Protein AF-A0A2S4UMV4-F1 (afdb_monomer_lite)

Secondary structure (DSSP, 8-state):
---------HHHHHHHHHHTTSHHHHHHHHHHHHHHHHTT--TTSHHHHHHHHHHHHHHHHHHHHSS--S-HHHHHHSS-GGG----S--HHHHHHHHHHEEE--SEEEE-SSPPPHHHHHHHHHHTEEEEPPTT-SS-SEEEEEEE--S-SS--GGGEEEEEE----------

Organism: NCBI:txid27350

Radius of gyration: 16.99 Å; chains: 1; bounding box: 39×43×41 Å

pLDDT: mean 75.99, std 14.75, range [34.31, 94.62]

Sequence (174 aa):
MVMSNYPSQFTLAAAAVNYLQDENKWIQCINALITIVLHGLDAAGGAGELASRIILLLCQIRRRRSIDWTSGSFALTGKKEDDLQLGSISTENRDDLLKNGMIFWNHFSLIKYSPKPKELLQFMYRGMAAQCHANQPGIDQIFTIYLKRDSDCLDAKNVSFCGIQVKNRNRDTN

Structure (mmCIF, N/CA/C/O backbone):
data_AF-A0A2S4UMV4-F1
#
_entry.id   AF-A0A2S4UMV4-F1
#
loop_
_atom_site.group_PDB
_atom_site.id
_atom_site.type_symbol
_atom_site.label_atom_id
_atom_site.label_alt_id
_atom_site.label_comp_id
_atom_site.label_asym_id
_atom_site.label_entity_id
_atom_site.label_seq_id
_atom_site.pdbx_PDB_ins_code
_atom_site.Cartn_x
_atom_site.Cartn_y
_atom_site.Cartn_z
_atom_site.occupancy
_atom_site.B_iso_or_equiv
_atom_site.auth_seq_id
_atom_site.auth_comp_id
_atom_site.auth_asym_id
_atom_site.auth_atom_id
_atom_site.pdbx_PDB_model_num
ATOM 1 N N . MET A 1 1 ? 7.386 1.144 -23.070 1.00 39.31 1 MET A N 1
ATOM 2 C CA . MET A 1 1 ? 6.421 1.311 -21.960 1.00 39.31 1 MET A CA 1
ATOM 3 C C . MET A 1 1 ? 6.176 -0.049 -21.325 1.00 39.31 1 MET A C 1
ATOM 5 O O . MET A 1 1 ? 5.609 -0.913 -21.982 1.00 39.31 1 MET A O 1
ATOM 9 N N . VAL A 1 2 ? 6.642 -0.266 -20.093 1.00 39.03 2 VAL A N 1
ATOM 10 C CA . VAL A 1 2 ? 6.396 -1.514 -19.353 1.00 39.03 2 VAL A CA 1
ATOM 11 C C . VAL A 1 2 ? 5.073 -1.368 -18.601 1.00 39.03 2 VAL A C 1
ATOM 13 O O . VAL A 1 2 ? 4.994 -0.682 -17.588 1.00 39.03 2 VAL A O 1
ATOM 16 N N . MET A 1 3 ? 4.014 -1.982 -19.126 1.00 40.41 3 MET A N 1
ATOM 17 C CA . MET A 1 3 ? 2.707 -2.045 -18.468 1.00 40.41 3 MET A CA 1
ATOM 18 C C . MET A 1 3 ? 2.673 -3.282 -17.567 1.00 40.41 3 MET A C 1
ATOM 20 O O . MET A 1 3 ? 2.630 -4.405 -18.061 1.00 40.41 3 MET A O 1
ATOM 24 N N . SER A 1 4 ? 2.683 -3.090 -16.249 1.00 49.12 4 SER A N 1
ATOM 25 C CA . SER A 1 4 ? 2.411 -4.169 -15.290 1.00 49.12 4 SER A CA 1
ATOM 26 C C . SER A 1 4 ? 0.966 -4.038 -14.825 1.00 49.12 4 SER A C 1
ATOM 28 O O . SER A 1 4 ? 0.685 -3.389 -13.817 1.00 49.12 4 SER A O 1
ATOM 30 N N . ASN A 1 5 ? 0.053 -4.588 -15.629 1.00 52.31 5 ASN A N 1
ATOM 31 C CA . ASN A 1 5 ? -1.347 -4.756 -15.257 1.00 52.31 5 ASN A CA 1
ATOM 32 C C . ASN A 1 5 ? -1.492 -6.138 -14.629 1.00 52.31 5 ASN A C 1
ATOM 34 O O . ASN A 1 5 ? -1.366 -7.154 -15.310 1.00 52.31 5 ASN A O 1
ATOM 38 N N . TYR A 1 6 ? -1.735 -6.165 -13.324 1.00 52.91 6 TYR A N 1
ATOM 39 C CA . TYR A 1 6 ? -2.009 -7.399 -12.610 1.00 52.91 6 TYR A CA 1
ATOM 40 C C . TYR A 1 6 ? -3.472 -7.797 -12.837 1.00 52.91 6 TYR A C 1
ATOM 42 O O . TYR A 1 6 ? -4.358 -7.010 -12.496 1.00 52.91 6 TYR A O 1
ATOM 50 N N . PRO A 1 7 ? -3.786 -8.992 -13.369 1.00 51.34 7 PRO A N 1
ATOM 51 C CA . PRO A 1 7 ? -5.118 -9.541 -13.184 1.00 51.34 7 PRO A CA 1
ATOM 52 C C . PRO A 1 7 ? -5.280 -9.739 -11.680 1.00 51.34 7 PRO A C 1
ATOM 54 O O . PRO A 1 7 ? -4.481 -10.454 -11.080 1.00 51.34 7 PRO A O 1
ATOM 57 N N . SER A 1 8 ? -6.290 -9.134 -11.057 1.00 53.91 8 SER A N 1
ATOM 58 C CA . SER A 1 8 ? -6.606 -9.271 -9.624 1.00 53.91 8 SER A CA 1
ATOM 59 C C . SER A 1 8 ? -7.082 -10.687 -9.240 1.00 53.91 8 SER A C 1
ATOM 61 O O . SER A 1 8 ? -7.926 -10.883 -8.369 1.00 53.91 8 SER A O 1
ATOM 63 N N . GLN A 1 9 ? -6.548 -11.711 -9.906 1.00 64.94 9 GLN A N 1
ATOM 64 C CA . GLN A 1 9 ? -6.732 -13.111 -9.592 1.00 64.94 9 GLN A CA 1
ATOM 65 C C . GLN A 1 9 ? -5.850 -13.455 -8.396 1.00 64.94 9 GLN A C 1
ATOM 67 O O . GLN A 1 9 ? -4.618 -13.476 -8.475 1.00 64.94 9 GLN A O 1
ATOM 72 N N . PHE A 1 10 ? -6.511 -13.753 -7.282 1.00 64.00 10 PHE A N 1
ATOM 73 C CA . PHE A 1 10 ? -5.889 -14.102 -6.008 1.00 64.00 10 PHE A CA 1
ATOM 74 C C . PHE A 1 10 ? -4.788 -15.169 -6.143 1.00 64.00 10 PHE A C 1
ATOM 76 O O . PHE A 1 10 ? -3.724 -15.037 -5.543 1.00 64.00 10 PHE A O 1
ATOM 83 N N . THR A 1 11 ? -5.001 -16.187 -6.982 1.00 67.31 11 THR A N 1
ATOM 84 C CA . THR A 1 11 ? -4.043 -17.280 -7.210 1.00 67.31 11 THR A CA 1
ATOM 85 C C . THR A 1 11 ? -2.731 -16.790 -7.811 1.00 67.31 11 THR A C 1
ATOM 87 O O . THR A 1 11 ? -1.659 -17.183 -7.354 1.00 67.31 11 THR A O 1
ATOM 90 N N . LEU A 1 12 ? -2.801 -15.894 -8.799 1.00 68.56 12 LEU A N 1
ATOM 91 C CA . LEU A 1 12 ? -1.603 -15.303 -9.379 1.00 68.56 12 LEU A CA 1
ATOM 92 C C . LEU A 1 12 ? -0.899 -14.463 -8.316 1.00 68.56 12 LEU A C 1
ATOM 94 O O . LEU A 1 12 ? 0.308 -14.597 -8.150 1.00 68.56 12 LEU A O 1
ATOM 98 N N . ALA A 1 13 ? -1.628 -13.603 -7.584 1.00 67.56 13 ALA A N 1
ATOM 99 C CA . ALA A 1 13 ? -1.071 -12.756 -6.511 1.00 67.56 13 ALA A CA 1
ATOM 100 C C . ALA A 1 13 ? -0.296 -13.584 -5.482 1.00 67.56 13 ALA A C 1
ATOM 102 O O . ALA A 1 13 ? 0.840 -13.257 -5.143 1.00 67.56 13 ALA A O 1
ATOM 103 N N . ALA A 1 14 ? -0.881 -14.700 -5.048 1.00 72.81 14 ALA A N 1
ATOM 104 C CA . ALA A 1 14 ? -0.237 -15.639 -4.142 1.00 72.81 14 ALA A CA 1
ATOM 105 C C . ALA A 1 14 ? 1.024 -16.273 -4.756 1.00 72.81 14 ALA A C 1
ATOM 107 O O . ALA A 1 14 ? 2.057 -16.334 -4.091 1.00 72.81 14 ALA A O 1
ATOM 108 N N . ALA A 1 15 ? 0.977 -16.696 -6.023 1.00 78.06 15 ALA A N 1
ATOM 109 C CA . ALA A 1 15 ? 2.128 -17.279 -6.710 1.00 78.06 15 ALA A CA 1
ATOM 110 C C . ALA A 1 15 ? 3.284 -16.278 -6.879 1.00 78.06 15 ALA A C 1
ATOM 112 O O . ALA A 1 15 ? 4.430 -16.620 -6.594 1.00 78.06 15 ALA A O 1
ATOM 113 N N . ALA A 1 16 ? 2.997 -15.034 -7.275 1.00 75.44 16 ALA A N 1
ATOM 114 C CA . ALA A 1 16 ? 3.999 -13.975 -7.399 1.00 75.44 16 ALA A CA 1
ATOM 115 C C . ALA A 1 16 ? 4.631 -13.633 -6.043 1.00 75.44 16 ALA A C 1
ATOM 117 O O . ALA A 1 16 ? 5.849 -13.507 -5.935 1.00 75.44 16 ALA A O 1
ATOM 118 N N . VAL A 1 17 ? 3.811 -13.555 -4.990 1.00 75.69 17 VAL A N 1
ATOM 119 C CA . VAL A 1 17 ? 4.287 -13.384 -3.614 1.00 75.69 17 VAL A CA 1
ATOM 120 C C . VAL A 1 17 ? 5.204 -14.535 -3.198 1.00 75.69 17 VAL A C 1
ATOM 122 O O . VAL A 1 17 ? 6.269 -14.278 -2.646 1.00 75.69 17 VAL A O 1
ATOM 125 N N . ASN A 1 18 ? 4.835 -15.785 -3.487 1.00 80.25 18 ASN A N 1
ATOM 126 C CA . ASN A 1 18 ? 5.668 -16.951 -3.189 1.00 80.25 18 ASN A CA 1
ATOM 127 C C . ASN A 1 18 ? 6.983 -16.938 -3.978 1.00 80.25 18 ASN A C 1
ATOM 129 O O . ASN A 1 18 ? 8.030 -17.235 -3.414 1.00 80.25 18 ASN A O 1
ATOM 133 N N . TYR A 1 19 ? 6.953 -16.539 -5.251 1.00 80.31 19 TYR A N 1
ATOM 134 C CA . TYR A 1 19 ? 8.150 -16.411 -6.083 1.00 80.31 19 TYR A CA 1
ATOM 135 C C . TYR A 1 19 ? 9.133 -15.367 -5.532 1.00 80.31 19 TYR A C 1
ATOM 137 O O . TYR A 1 19 ? 10.339 -15.599 -5.507 1.00 80.31 19 TYR A O 1
ATOM 145 N N . LEU A 1 20 ? 8.620 -14.236 -5.036 1.00 75.88 20 LEU A N 1
ATOM 146 C CA . LEU A 1 20 ? 9.422 -13.161 -4.440 1.00 75.88 20 LEU A CA 1
ATOM 147 C C . LEU A 1 20 ? 9.947 -13.481 -3.028 1.00 75.88 20 LEU A C 1
ATOM 149 O O . LEU A 1 20 ? 10.682 -12.671 -2.464 1.00 75.88 20 LEU A O 1
ATOM 153 N N . GLN A 1 21 ? 9.600 -14.633 -2.440 1.00 78.50 21 GLN A N 1
ATOM 154 C CA . GLN A 1 21 ? 10.158 -15.050 -1.148 1.00 78.50 21 GLN A CA 1
ATOM 155 C C . GLN A 1 21 ? 11.632 -15.467 -1.222 1.00 78.50 21 GLN A C 1
ATOM 157 O O . GLN A 1 21 ? 12.293 -15.471 -0.180 1.00 78.50 21 GLN A O 1
ATOM 162 N N . ASP A 1 22 ? 12.116 -15.847 -2.408 1.00 83.69 22 ASP A N 1
ATOM 163 C CA . ASP A 1 22 ? 13.520 -16.174 -2.661 1.00 83.69 22 ASP A CA 1
ATOM 164 C C . ASP A 1 22 ? 14.320 -14.882 -2.867 1.00 83.69 22 ASP A C 1
ATOM 166 O O . ASP A 1 22 ? 14.033 -14.081 -3.767 1.00 83.69 22 ASP A O 1
ATOM 170 N N . GLU A 1 23 ? 15.341 -14.683 -2.029 1.00 81.19 23 GLU A N 1
ATOM 171 C CA . GLU A 1 23 ? 16.147 -13.470 -2.068 1.00 81.19 23 GLU A CA 1
ATOM 172 C C . GLU A 1 23 ? 16.865 -13.266 -3.407 1.00 81.19 23 GLU A C 1
ATOM 174 O O . GLU A 1 23 ? 16.961 -12.145 -3.909 1.00 81.19 23 GLU A O 1
ATOM 179 N N . ASN A 1 24 ? 17.275 -14.351 -4.058 1.00 86.31 24 ASN A N 1
ATOM 180 C CA . ASN A 1 24 ? 17.946 -14.271 -5.348 1.00 86.31 24 ASN A CA 1
ATOM 181 C C . ASN A 1 24 ? 17.003 -13.774 -6.447 1.00 86.31 24 ASN A C 1
ATOM 183 O O . ASN A 1 24 ? 17.430 -13.067 -7.362 1.00 86.31 24 ASN A O 1
ATOM 187 N N . LYS A 1 25 ? 15.712 -14.118 -6.365 1.00 84.31 25 LYS A N 1
ATOM 188 C CA . LYS A 1 25 ? 14.722 -13.749 -7.384 1.00 84.31 25 LYS A CA 1
ATOM 189 C C . LYS A 1 25 ? 14.410 -12.264 -7.370 1.00 84.31 25 LYS A C 1
ATOM 191 O O . LYS A 1 25 ? 14.357 -11.661 -8.439 1.00 84.31 25 LYS A O 1
ATOM 196 N N . TRP A 1 26 ? 14.252 -11.645 -6.199 1.00 80.00 26 TRP A N 1
ATOM 197 C CA . TRP A 1 26 ? 14.006 -10.201 -6.171 1.00 80.00 26 TRP A CA 1
ATOM 198 C C . TRP A 1 26 ? 15.260 -9.401 -6.538 1.00 80.00 26 TRP A C 1
ATOM 200 O O . TRP A 1 26 ? 15.126 -8.409 -7.250 1.00 80.00 26 TRP A O 1
ATOM 210 N N . ILE A 1 27 ? 16.466 -9.852 -6.157 1.00 83.31 27 ILE A N 1
ATOM 211 C CA . ILE A 1 27 ? 17.726 -9.236 -6.614 1.00 83.31 27 ILE A CA 1
ATOM 212 C C . ILE A 1 27 ? 17.796 -9.267 -8.145 1.00 83.31 27 ILE A C 1
ATOM 214 O O . ILE A 1 27 ? 18.097 -8.251 -8.768 1.00 83.31 27 ILE A O 1
ATOM 218 N N . GLN A 1 28 ? 17.441 -10.396 -8.771 1.00 85.69 28 GLN A N 1
ATOM 219 C CA . GLN A 1 28 ? 17.348 -10.499 -10.232 1.00 85.69 28 GLN A CA 1
ATOM 220 C C . GLN A 1 28 ? 16.326 -9.514 -10.818 1.00 85.69 28 GLN A C 1
ATOM 222 O O . GLN A 1 28 ? 16.635 -8.838 -11.799 1.00 85.69 28 GLN A O 1
ATOM 227 N N . CYS A 1 29 ? 15.138 -9.383 -10.215 1.00 81.62 29 CYS A N 1
ATOM 228 C CA . CYS A 1 29 ? 14.127 -8.422 -10.664 1.00 81.62 29 CYS A CA 1
ATOM 229 C C . CYS A 1 29 ? 14.610 -6.967 -10.558 1.00 81.62 29 CYS A C 1
ATOM 231 O O . CYS A 1 29 ? 14.413 -6.194 -11.494 1.00 81.62 29 CYS A O 1
ATOM 233 N N . ILE A 1 30 ? 15.256 -6.591 -9.451 1.00 81.75 30 ILE A N 1
ATOM 234 C CA . ILE A 1 30 ? 15.800 -5.241 -9.259 1.00 81.75 30 ILE A CA 1
ATOM 235 C C . ILE A 1 30 ? 16.946 -4.973 -10.236 1.00 81.75 30 ILE A C 1
ATOM 237 O O . ILE A 1 30 ? 16.952 -3.927 -10.877 1.00 81.75 30 ILE A O 1
ATOM 241 N N . ASN A 1 31 ? 17.861 -5.925 -10.429 1.00 84.00 31 ASN A N 1
ATOM 242 C CA . ASN A 1 31 ? 18.949 -5.787 -11.398 1.00 84.00 31 ASN A CA 1
ATOM 243 C C . ASN A 1 31 ? 18.421 -5.618 -12.827 1.00 84.00 31 ASN A C 1
ATOM 245 O O . ASN A 1 31 ? 18.886 -4.735 -13.542 1.00 84.00 31 ASN A O 1
ATOM 249 N N . ALA A 1 32 ? 17.405 -6.391 -13.224 1.00 83.38 32 ALA A N 1
ATOM 250 C CA . ALA A 1 32 ? 16.763 -6.230 -14.526 1.00 83.38 32 ALA A CA 1
ATOM 251 C C . ALA A 1 32 ? 16.145 -4.830 -14.694 1.00 83.38 32 ALA A C 1
ATOM 253 O O . ALA A 1 32 ? 16.279 -4.219 -15.755 1.00 83.38 32 ALA A O 1
ATOM 254 N N . LEU A 1 33 ? 15.516 -4.290 -13.644 1.00 76.81 33 LEU A N 1
ATOM 255 C CA . LEU A 1 33 ? 14.980 -2.926 -13.661 1.00 76.81 33 LEU A CA 1
ATOM 256 C C . LEU A 1 33 ? 16.076 -1.868 -13.758 1.00 76.81 33 LEU A C 1
ATOM 258 O O . LEU A 1 33 ? 15.939 -0.932 -14.543 1.00 76.81 33 LEU A O 1
ATOM 262 N N . ILE A 1 34 ? 17.176 -2.039 -13.025 1.00 79.00 34 ILE A N 1
ATOM 263 C CA . ILE A 1 34 ? 18.349 -1.163 -13.113 1.00 79.00 34 ILE A CA 1
ATOM 264 C C . ILE A 1 34 ? 18.893 -1.160 -14.544 1.00 79.00 34 ILE A C 1
ATOM 266 O O . ILE A 1 34 ? 19.122 -0.089 -15.099 1.00 79.00 34 ILE A O 1
ATOM 270 N N . THR A 1 35 ? 19.040 -2.325 -15.181 1.00 81.81 35 THR A N 1
ATOM 271 C CA . THR A 1 35 ? 19.490 -2.424 -16.577 1.00 81.81 35 THR A CA 1
ATOM 272 C C . THR A 1 35 ? 18.566 -1.669 -17.537 1.00 81.81 35 THR A C 1
ATOM 274 O O . THR A 1 35 ? 19.049 -0.951 -18.410 1.00 81.81 35 THR A O 1
ATOM 277 N N . ILE A 1 36 ? 17.243 -1.780 -17.369 1.00 76.19 36 ILE A N 1
ATOM 278 C CA . ILE A 1 36 ? 16.258 -1.051 -18.188 1.00 76.19 36 ILE A CA 1
ATOM 279 C C . ILE A 1 36 ? 16.419 0.469 -18.025 1.00 76.19 36 ILE A C 1
ATOM 281 O O . ILE A 1 36 ? 16.406 1.194 -19.021 1.00 76.19 36 ILE A O 1
ATOM 285 N N . VAL A 1 37 ? 16.611 0.948 -16.791 1.00 73.81 37 VAL A N 1
ATOM 286 C CA . VAL A 1 37 ? 16.831 2.374 -16.496 1.00 73.81 37 VAL A CA 1
ATOM 287 C C . VAL A 1 37 ? 18.149 2.867 -17.089 1.00 73.81 37 VAL A C 1
ATOM 289 O O . VAL A 1 37 ? 18.164 3.894 -17.764 1.00 73.81 37 VAL A O 1
ATOM 292 N N . LEU A 1 38 ? 19.248 2.134 -16.883 1.00 75.50 38 LEU A N 1
ATOM 293 C CA . LEU A 1 38 ? 20.581 2.515 -17.363 1.00 75.50 38 LEU A CA 1
ATOM 294 C C . LEU A 1 38 ? 20.664 2.576 -18.892 1.00 75.50 38 LEU A C 1
ATOM 296 O O . LEU A 1 38 ? 21.367 3.424 -19.430 1.00 75.50 38 LEU A O 1
ATOM 300 N N . HIS A 1 39 ? 19.919 1.723 -19.596 1.00 80.06 39 HIS A N 1
ATOM 301 C CA . HIS A 1 39 ? 19.825 1.767 -21.056 1.00 80.06 39 HIS A CA 1
ATOM 302 C C . HIS A 1 39 ? 18.869 2.851 -21.587 1.00 80.06 39 HIS A C 1
ATOM 304 O O . HIS A 1 39 ? 18.632 2.911 -22.791 1.00 80.06 39 HIS A O 1
ATOM 310 N N . GLY A 1 40 ? 18.291 3.694 -20.722 1.00 70.75 40 GLY A N 1
ATOM 311 C CA . GLY A 1 40 ? 17.365 4.755 -21.132 1.00 70.75 40 GLY A CA 1
ATOM 312 C C . GLY A 1 40 ? 16.039 4.235 -21.698 1.00 70.75 40 GLY A C 1
ATOM 313 O O . GLY A 1 40 ? 15.294 4.985 -22.324 1.00 70.75 40 GLY A O 1
ATOM 314 N N . LEU A 1 41 ? 15.717 2.957 -21.471 1.00 69.06 41 LEU A N 1
ATOM 315 C CA . LEU A 1 41 ? 14.505 2.309 -21.988 1.00 69.06 41 LEU A CA 1
ATOM 316 C C . LEU A 1 41 ? 13.250 2.657 -21.164 1.00 69.06 41 LEU A C 1
ATOM 318 O O . LEU A 1 41 ? 12.148 2.202 -21.484 1.00 69.06 41 LEU A O 1
ATOM 322 N N . ASP A 1 42 ? 13.407 3.487 -20.128 1.00 69.06 42 ASP A N 1
ATOM 323 C CA . ASP A 1 42 ? 12.349 3.971 -19.242 1.00 69.06 42 ASP A CA 1
ATOM 324 C C . ASP A 1 42 ? 12.126 5.490 -19.340 1.00 69.06 42 ASP A C 1
ATOM 326 O O . ASP A 1 42 ? 12.174 6.227 -18.358 1.00 69.06 42 ASP A O 1
ATOM 330 N N . ALA A 1 43 ? 11.844 5.974 -20.550 1.00 61.41 43 ALA A N 1
ATOM 331 C CA . ALA A 1 43 ? 11.594 7.396 -20.809 1.00 61.41 43 ALA A CA 1
ATOM 332 C C . ALA A 1 43 ? 10.401 7.995 -20.024 1.00 61.41 43 ALA A C 1
ATOM 334 O O . ALA A 1 43 ? 10.255 9.212 -19.978 1.00 61.41 43 ALA A O 1
ATOM 335 N N . ALA A 1 44 ? 9.545 7.159 -19.424 1.00 63.00 44 ALA A N 1
ATOM 336 C CA . ALA A 1 44 ? 8.336 7.571 -18.710 1.00 63.00 44 ALA A CA 1
ATOM 337 C C . ALA A 1 44 ? 8.394 7.340 -17.186 1.00 63.00 44 ALA A C 1
ATOM 339 O O . ALA A 1 44 ? 7.389 7.556 -16.518 1.00 63.00 44 ALA A O 1
ATOM 340 N N . GLY A 1 45 ? 9.524 6.884 -16.627 1.00 66.75 45 GLY A N 1
ATOM 341 C CA . GLY A 1 45 ? 9.661 6.644 -15.181 1.00 66.75 45 GLY A CA 1
ATOM 342 C C . GLY A 1 45 ? 8.928 5.402 -14.644 1.00 66.75 45 GLY A C 1
ATOM 343 O O . GLY A 1 45 ? 8.796 5.230 -13.429 1.00 66.75 45 GLY A O 1
ATOM 344 N N . GLY A 1 46 ? 8.472 4.505 -15.520 1.00 69.19 46 GLY A N 1
ATOM 345 C CA . GLY A 1 46 ? 7.755 3.283 -15.157 1.00 69.19 46 GLY A CA 1
ATOM 346 C C . GLY A 1 46 ? 8.607 2.262 -14.396 1.00 69.19 46 GLY A C 1
ATOM 347 O O . GLY A 1 46 ? 8.063 1.435 -13.661 1.00 69.19 46 GLY A O 1
ATOM 348 N N . ALA A 1 47 ? 9.934 2.316 -14.506 1.00 72.81 47 ALA A N 1
ATOM 349 C CA . ALA A 1 47 ? 10.833 1.476 -13.725 1.00 72.81 47 ALA A CA 1
ATOM 350 C C . ALA A 1 47 ? 10.863 1.900 -12.251 1.00 72.81 47 ALA A C 1
ATOM 352 O O . ALA A 1 47 ? 10.910 1.029 -11.385 1.00 72.81 47 ALA A O 1
ATOM 353 N N . GLY A 1 48 ? 10.754 3.200 -11.949 1.00 73.56 48 GLY A N 1
ATOM 354 C CA . GLY A 1 48 ? 10.600 3.696 -10.576 1.00 73.56 48 GLY A CA 1
ATOM 355 C C . GLY A 1 48 ? 9.279 3.235 -9.950 1.00 73.56 48 GLY A C 1
ATOM 356 O O . GLY A 1 48 ? 9.251 2.685 -8.843 1.00 73.56 48 GLY A O 1
ATOM 357 N N . GLU A 1 49 ? 8.178 3.355 -10.696 1.00 77.12 49 GLU A N 1
ATOM 358 C CA . GLU A 1 49 ? 6.867 2.831 -10.287 1.00 77.12 49 GLU A CA 1
ATOM 359 C C . GLU A 1 49 ? 6.866 1.305 -10.102 1.00 77.12 49 GLU A C 1
ATOM 361 O O . GLU A 1 49 ? 6.168 0.767 -9.242 1.00 77.12 49 GLU A O 1
ATOM 366 N N . LEU A 1 50 ? 7.616 0.561 -10.915 1.00 78.31 50 LEU A N 1
ATOM 367 C CA . LEU A 1 50 ? 7.706 -0.890 -10.774 1.00 78.31 50 LEU A CA 1
ATOM 368 C C . LEU A 1 50 ? 8.617 -1.292 -9.604 1.00 78.31 50 LEU A C 1
ATOM 370 O O . LEU A 1 50 ? 8.249 -2.177 -8.833 1.00 78.31 50 LEU A O 1
ATOM 374 N N . ALA A 1 51 ? 9.752 -0.613 -9.423 1.00 78.88 51 ALA A N 1
ATOM 375 C CA . ALA A 1 51 ? 10.671 -0.844 -8.313 1.00 78.88 51 ALA A CA 1
ATOM 376 C C . ALA A 1 51 ? 9.997 -0.581 -6.960 1.00 78.88 51 ALA A C 1
ATOM 378 O O . ALA A 1 51 ? 10.056 -1.428 -6.071 1.00 78.88 51 ALA A O 1
ATOM 379 N N . SER A 1 52 ? 9.284 0.540 -6.822 1.00 81.62 52 SER A N 1
ATOM 380 C CA . SER A 1 52 ? 8.507 0.849 -5.612 1.00 81.62 52 SER A CA 1
ATOM 381 C C . SER A 1 52 ? 7.461 -0.226 -5.301 1.00 81.62 52 SER A C 1
ATOM 383 O O . SER A 1 52 ? 7.391 -0.690 -4.165 1.00 81.62 52 SER A O 1
ATOM 385 N N . ARG A 1 53 ? 6.706 -0.709 -6.300 1.00 83.75 53 ARG A N 1
ATOM 386 C CA . ARG A 1 53 ? 5.744 -1.810 -6.105 1.00 83.75 53 ARG A CA 1
ATOM 387 C C . ARG A 1 53 ? 6.420 -3.093 -5.633 1.00 83.75 53 ARG A C 1
ATOM 389 O O . ARG A 1 53 ? 5.907 -3.738 -4.722 1.00 83.75 53 ARG A O 1
ATOM 396 N N . ILE A 1 54 ? 7.567 -3.457 -6.210 1.00 81.50 54 ILE A N 1
ATOM 397 C CA . ILE A 1 54 ? 8.340 -4.629 -5.771 1.00 81.50 54 ILE A CA 1
ATOM 398 C C . ILE A 1 54 ? 8.795 -4.456 -4.318 1.00 81.50 54 ILE A C 1
ATOM 400 O O . ILE A 1 54 ? 8.582 -5.359 -3.511 1.00 81.50 54 ILE A O 1
ATOM 404 N N . ILE A 1 55 ? 9.355 -3.296 -3.961 1.00 82.38 55 ILE A N 1
ATOM 405 C CA . ILE A 1 55 ? 9.801 -2.995 -2.592 1.00 82.38 55 ILE A CA 1
ATOM 406 C C . ILE A 1 55 ? 8.636 -3.114 -1.604 1.00 82.38 55 ILE A C 1
ATOM 408 O O . ILE A 1 55 ? 8.757 -3.800 -0.592 1.00 82.38 55 ILE A O 1
ATOM 412 N N . LEU A 1 56 ? 7.481 -2.525 -1.915 1.00 83.38 56 LEU A N 1
ATOM 413 C CA . LEU A 1 56 ? 6.310 -2.566 -1.036 1.00 83.38 56 LEU A CA 1
ATOM 414 C C . LEU A 1 56 ? 5.727 -3.974 -0.894 1.00 83.38 56 LEU A C 1
ATOM 416 O O . LEU A 1 56 ? 5.313 -4.360 0.199 1.00 83.38 56 LEU A O 1
ATOM 420 N N . LEU A 1 57 ? 5.715 -4.773 -1.966 1.00 82.88 57 LEU A N 1
ATOM 421 C CA . LEU A 1 57 ? 5.335 -6.185 -1.872 1.00 82.88 57 LEU A CA 1
ATOM 422 C C . LEU A 1 57 ? 6.308 -6.961 -0.975 1.00 82.88 57 LEU A C 1
ATOM 424 O O . LEU A 1 57 ? 5.866 -7.750 -0.142 1.00 82.88 57 LEU A O 1
ATOM 428 N N . LEU A 1 58 ? 7.615 -6.708 -1.081 1.00 77.69 58 LEU A N 1
ATOM 429 C CA . LEU A 1 58 ? 8.623 -7.342 -0.227 1.00 77.69 58 LEU A CA 1
ATOM 430 C C . LEU A 1 58 ? 8.480 -6.941 1.245 1.00 77.69 58 LEU A C 1
ATOM 432 O O . LEU A 1 58 ? 8.574 -7.813 2.110 1.00 77.69 58 LEU A O 1
ATOM 436 N N . CYS A 1 59 ? 8.209 -5.666 1.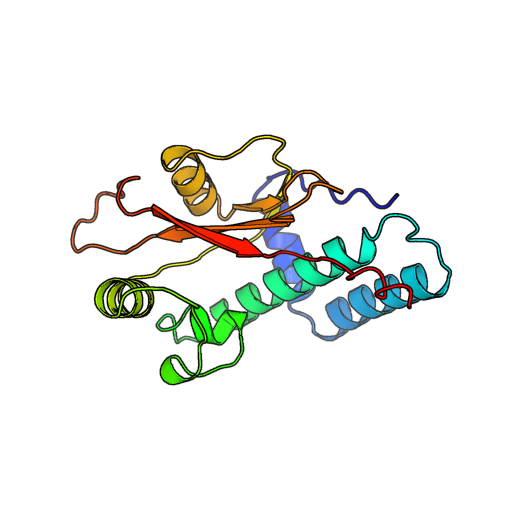540 1.00 78.25 59 CYS A N 1
ATOM 437 C CA . CYS A 1 59 ? 7.898 -5.200 2.895 1.00 78.25 59 CYS A CA 1
ATOM 438 C C . CYS A 1 59 ? 6.748 -6.011 3.498 1.00 78.25 59 CYS A C 1
ATOM 440 O O . CYS A 1 59 ? 6.847 -6.513 4.617 1.00 78.25 59 CYS A O 1
ATOM 442 N N . GLN A 1 60 ? 5.688 -6.223 2.721 1.00 77.44 60 GLN A N 1
ATOM 443 C CA . GLN A 1 60 ? 4.520 -6.972 3.165 1.00 77.44 60 GLN A CA 1
ATOM 444 C C . GLN A 1 60 ? 4.799 -8.473 3.350 1.00 77.44 60 GLN A C 1
ATOM 446 O O . GLN A 1 60 ? 4.301 -9.089 4.295 1.00 77.44 60 GLN A O 1
ATOM 451 N N . ILE A 1 61 ? 5.626 -9.071 2.488 1.00 76.44 61 ILE A N 1
ATOM 452 C CA . ILE A 1 61 ? 6.075 -10.466 2.622 1.00 76.44 61 ILE A CA 1
ATOM 453 C C . ILE A 1 61 ? 6.920 -10.647 3.884 1.00 76.44 61 ILE A C 1
ATOM 455 O O . ILE A 1 61 ? 6.694 -11.587 4.647 1.00 76.44 61 ILE A O 1
ATOM 459 N N . ARG A 1 62 ? 7.872 -9.741 4.130 1.00 73.38 62 ARG A N 1
ATOM 460 C CA . ARG A 1 62 ? 8.721 -9.777 5.327 1.00 73.38 62 ARG A CA 1
ATOM 461 C C . ARG A 1 62 ? 7.912 -9.536 6.599 1.00 73.38 62 ARG A C 1
ATOM 463 O O . ARG A 1 62 ? 8.112 -10.257 7.572 1.00 73.38 62 ARG A O 1
ATOM 470 N N . ARG A 1 63 ? 6.929 -8.628 6.565 1.00 71.06 63 ARG A N 1
ATOM 471 C CA . ARG A 1 63 ? 5.983 -8.419 7.670 1.00 71.06 63 ARG A CA 1
ATOM 472 C C . ARG A 1 63 ? 5.230 -9.698 8.031 1.00 71.06 63 ARG A C 1
ATOM 474 O O . ARG A 1 63 ? 5.136 -9.998 9.207 1.00 71.06 63 ARG A O 1
ATOM 481 N N . ARG A 1 64 ? 4.756 -10.487 7.055 1.00 67.44 64 ARG A N 1
ATOM 482 C CA . ARG A 1 64 ? 4.076 -11.774 7.329 1.00 67.44 64 ARG A CA 1
ATOM 483 C C . ARG A 1 64 ? 4.971 -12.832 7.982 1.00 67.44 64 ARG A C 1
ATOM 485 O O . ARG A 1 64 ? 4.446 -13.745 8.609 1.00 67.44 64 ARG A O 1
ATOM 492 N N . ARG A 1 65 ? 6.291 -12.761 7.784 1.00 62.78 65 ARG A N 1
ATOM 493 C CA . ARG A 1 65 ? 7.256 -13.687 8.401 1.00 62.78 65 ARG A CA 1
ATOM 494 C C . ARG A 1 65 ? 7.609 -13.288 9.832 1.00 62.78 65 ARG A C 1
ATOM 496 O O . ARG A 1 65 ? 7.959 -14.157 10.623 1.00 62.78 65 ARG A O 1
ATOM 503 N N . SER A 1 66 ? 7.511 -12.001 10.161 1.00 54.88 66 SER A N 1
ATOM 504 C CA . SER A 1 66 ? 7.609 -11.538 11.541 1.00 54.88 66 SER A CA 1
ATOM 505 C C . SER A 1 66 ? 6.298 -11.864 12.259 1.00 54.88 66 SER A C 1
ATOM 507 O O . SER A 1 66 ? 5.229 -11.454 11.822 1.00 54.88 66 SER A O 1
ATOM 509 N N . ILE A 1 67 ? 6.363 -12.609 13.363 1.00 45.16 67 ILE A N 1
ATOM 510 C CA . ILE A 1 67 ? 5.197 -12.951 14.205 1.00 45.16 67 ILE A CA 1
ATOM 511 C C . ILE A 1 67 ? 4.580 -11.685 14.841 1.00 45.16 67 ILE A C 1
ATOM 513 O O . ILE A 1 67 ? 3.466 -11.713 15.363 1.00 45.16 67 ILE A O 1
ATOM 517 N N . ASP A 1 68 ? 5.285 -10.557 14.756 1.00 45.09 68 ASP A N 1
ATOM 518 C CA . ASP A 1 68 ? 4.875 -9.288 15.321 1.00 45.09 68 ASP A CA 1
ATOM 519 C C . ASP A 1 68 ? 4.005 -8.465 14.353 1.00 45.09 68 ASP A C 1
ATOM 521 O O . ASP A 1 68 ? 4.473 -7.762 13.452 1.00 45.09 68 ASP A O 1
ATOM 525 N N . TRP A 1 69 ? 2.692 -8.565 14.554 1.00 46.09 69 TRP A N 1
ATOM 526 C CA . TRP A 1 69 ? 1.680 -7.809 13.818 1.00 46.09 69 TRP A CA 1
ATOM 527 C C . TRP A 1 69 ? 1.577 -6.346 14.273 1.00 46.09 69 TRP A C 1
ATOM 529 O O . TRP A 1 69 ? 0.844 -5.580 13.642 1.00 46.09 69 TRP A O 1
ATOM 539 N N . THR A 1 70 ? 2.275 -5.938 15.338 1.00 41.25 70 THR A N 1
ATOM 540 C CA . THR A 1 70 ? 1.892 -4.740 16.102 1.00 41.25 70 THR A CA 1
ATOM 541 C C . THR A 1 70 ? 2.269 -3.401 15.478 1.00 41.25 70 THR A C 1
ATOM 543 O O . THR A 1 70 ? 1.637 -2.418 15.823 1.00 41.25 70 THR A O 1
ATOM 546 N N . SER A 1 71 ? 3.163 -3.322 14.486 1.00 49.69 71 SER A N 1
ATOM 547 C CA . SER A 1 71 ? 3.537 -2.007 13.932 1.00 49.69 71 SER A CA 1
ATOM 548 C C . SER A 1 71 ? 3.615 -1.998 12.401 1.00 49.69 71 SER A C 1
ATOM 550 O O . SER A 1 71 ? 4.622 -2.342 11.777 1.00 49.69 71 SER A O 1
ATOM 552 N N . GLY A 1 72 ? 2.517 -1.592 11.748 1.00 49.81 72 GLY A N 1
ATOM 553 C CA . GLY A 1 72 ? 2.481 -1.358 10.291 1.00 49.81 72 GLY A CA 1
ATOM 554 C C . GLY A 1 72 ? 3.542 -0.350 9.823 1.00 49.81 72 GLY A C 1
ATOM 555 O O . GLY A 1 72 ? 4.045 -0.437 8.703 1.00 49.81 72 GLY A O 1
ATOM 556 N N . SER A 1 73 ? 3.948 0.543 10.726 1.00 51.59 73 SER A N 1
ATOM 557 C CA . SER A 1 73 ? 4.947 1.582 10.505 1.00 51.59 73 SER A CA 1
ATOM 558 C C . SER A 1 73 ? 6.393 1.076 10.406 1.00 51.59 73 SER A C 1
ATOM 560 O O . SER A 1 73 ? 7.141 1.562 9.551 1.00 51.59 73 SER A O 1
ATOM 562 N N . PHE A 1 74 ? 6.791 0.073 11.202 1.00 46.94 74 PHE A N 1
ATOM 563 C CA . PHE A 1 74 ? 8.142 -0.504 11.125 1.00 46.94 74 PHE A CA 1
ATOM 564 C C . PHE A 1 74 ? 8.347 -1.255 9.805 1.00 46.94 74 PHE A C 1
ATOM 566 O O . PHE A 1 74 ? 9.392 -1.143 9.173 1.00 46.94 74 PHE A O 1
ATOM 573 N N . ALA A 1 75 ? 7.320 -1.961 9.325 1.00 51.53 75 ALA A N 1
ATOM 574 C CA . ALA A 1 75 ? 7.403 -2.724 8.079 1.00 51.53 75 ALA A CA 1
ATOM 575 C C . ALA A 1 75 ? 7.571 -1.847 6.824 1.00 51.53 75 ALA A C 1
ATOM 577 O O . ALA A 1 75 ? 8.209 -2.272 5.860 1.00 51.53 75 ALA A O 1
ATOM 578 N N . LEU A 1 76 ? 6.996 -0.641 6.825 1.00 57.59 76 LEU A N 1
ATOM 579 C CA . LEU A 1 76 ? 7.062 0.290 5.695 1.00 57.59 76 LEU A CA 1
ATOM 580 C C . LEU A 1 76 ? 8.307 1.183 5.722 1.00 57.59 76 LEU A C 1
ATOM 582 O O . LEU A 1 76 ? 8.817 1.540 4.664 1.00 57.59 76 LEU A O 1
ATOM 586 N N . THR A 1 77 ? 8.791 1.557 6.911 1.00 61.78 77 THR A N 1
ATOM 587 C CA . THR A 1 77 ? 9.852 2.574 7.057 1.00 61.78 77 THR A CA 1
ATOM 588 C C . THR A 1 77 ? 11.148 2.053 7.677 1.00 61.78 77 THR A C 1
ATOM 590 O O . THR A 1 77 ? 12.169 2.731 7.593 1.00 61.78 77 THR A O 1
ATOM 593 N N . GLY A 1 78 ? 11.124 0.884 8.324 1.00 64.69 78 GLY A N 1
ATOM 594 C CA . GLY A 1 78 ? 12.233 0.365 9.132 1.00 64.69 78 GLY A CA 1
ATOM 595 C C . GLY A 1 78 ? 12.506 1.160 10.416 1.00 64.69 78 GLY A C 1
ATOM 596 O O . GLY A 1 78 ? 13.510 0.909 11.079 1.00 64.69 78 GLY A O 1
ATOM 597 N N . LYS A 1 79 ? 11.650 2.129 10.765 1.00 69.44 79 LYS A N 1
ATOM 598 C CA . LYS A 1 79 ? 11.816 3.018 11.922 1.00 69.44 79 LYS A CA 1
ATOM 599 C C . LYS A 1 79 ? 10.911 2.615 13.082 1.00 69.44 79 LYS A C 1
ATOM 601 O O . LYS A 1 79 ? 9.821 2.081 12.864 1.00 69.44 79 LYS A O 1
ATOM 606 N N . LYS A 1 80 ? 11.357 2.898 14.311 1.00 70.50 80 LYS A N 1
ATOM 607 C CA . LYS A 1 80 ? 10.512 2.795 15.509 1.00 70.50 80 LYS A CA 1
ATOM 608 C C . LYS A 1 80 ? 9.385 3.812 15.432 1.00 70.50 80 LYS A C 1
ATOM 610 O O . LYS A 1 80 ? 9.549 4.853 14.807 1.00 70.50 80 LYS A O 1
ATOM 615 N N . GLU A 1 81 ? 8.271 3.519 16.094 1.00 71.69 81 GLU A N 1
ATOM 616 C CA . GLU A 1 81 ? 7.063 4.347 16.052 1.00 71.69 81 GLU A CA 1
ATOM 617 C C . GLU A 1 81 ? 7.326 5.814 16.394 1.00 71.69 81 GLU A C 1
ATOM 619 O O . GLU A 1 81 ? 6.832 6.692 15.684 1.00 71.69 81 GLU A O 1
ATOM 624 N N . ASP A 1 82 ? 8.151 6.070 17.410 1.00 71.31 82 ASP A N 1
ATOM 625 C CA . ASP A 1 82 ? 8.548 7.409 17.869 1.00 71.31 82 ASP A CA 1
ATOM 626 C C . ASP A 1 82 ? 9.358 8.196 16.830 1.00 71.31 82 ASP A C 1
ATOM 628 O O . ASP A 1 82 ? 9.309 9.424 16.800 1.00 71.31 82 ASP A O 1
ATOM 632 N N . ASP A 1 83 ? 10.040 7.494 15.924 1.00 76.31 83 ASP A N 1
ATOM 633 C CA . ASP A 1 83 ? 10.877 8.084 14.879 1.00 76.31 83 ASP A CA 1
ATOM 634 C C . ASP A 1 83 ? 10.104 8.329 13.565 1.00 76.31 83 ASP A C 1
ATOM 636 O O . ASP A 1 83 ? 10.677 8.822 12.580 1.00 76.31 83 ASP A O 1
ATOM 640 N N . LEU A 1 84 ? 8.810 7.969 13.498 1.00 74.00 84 LEU A N 1
ATOM 641 C CA . LEU A 1 84 ? 7.990 8.246 12.318 1.00 74.00 84 LEU A CA 1
ATOM 642 C C . LEU A 1 84 ? 7.567 9.709 12.257 1.00 74.00 84 LEU A C 1
ATOM 644 O O . LEU A 1 84 ? 6.742 10.190 13.031 1.00 74.00 84 LEU A O 1
ATOM 648 N N . GLN A 1 85 ? 8.038 10.381 11.212 1.00 73.00 85 GLN A N 1
ATOM 649 C CA . GLN A 1 85 ? 7.546 11.693 10.822 1.00 73.00 85 GLN A CA 1
ATOM 650 C C . GLN A 1 85 ? 6.222 11.543 10.063 1.00 73.00 85 GLN A C 1
ATOM 652 O O . GLN A 1 85 ? 6.207 11.360 8.849 1.00 73.00 85 GLN A O 1
ATOM 657 N N . LEU A 1 86 ? 5.104 11.618 10.788 1.00 74.94 86 LEU A N 1
ATOM 658 C CA . LEU A 1 86 ? 3.749 11.559 10.219 1.00 74.94 86 LEU A CA 1
ATOM 659 C C . LEU A 1 86 ? 3.223 12.925 9.733 1.00 74.94 86 LEU A C 1
ATOM 661 O O . LEU A 1 86 ? 2.059 13.047 9.356 1.00 74.94 86 LEU A O 1
ATOM 665 N N . GLY A 1 87 ? 4.073 13.955 9.732 1.00 79.00 87 GLY A N 1
ATOM 666 C CA . GLY A 1 87 ? 3.697 15.312 9.344 1.00 79.00 87 GLY A CA 1
ATOM 667 C C . GLY A 1 87 ? 2.746 15.973 10.346 1.00 79.00 87 GLY A C 1
ATOM 668 O O . GLY A 1 87 ? 2.798 15.709 11.545 1.00 79.00 87 GLY A O 1
ATOM 669 N N . SER A 1 88 ? 1.886 16.862 9.847 1.00 80.50 88 SER A N 1
ATOM 670 C CA . SER A 1 88 ? 0.941 17.660 10.637 1.00 80.50 88 SER A CA 1
ATOM 671 C C . SER A 1 88 ? -0.314 16.864 11.026 1.00 80.50 88 SER A C 1
ATOM 673 O O . SER A 1 88 ? -1.421 17.181 10.591 1.00 80.50 88 SER A O 1
ATOM 675 N N . ILE A 1 89 ? -0.137 15.808 11.818 1.00 83.94 89 ILE A N 1
ATOM 676 C CA . ILE A 1 89 ? -1.219 15.023 12.425 1.00 83.94 89 ILE A CA 1
ATOM 677 C C . ILE A 1 89 ? -1.351 15.390 13.910 1.00 83.94 89 ILE A C 1
ATOM 679 O O . ILE A 1 89 ? -0.351 15.677 14.568 1.00 83.94 89 ILE A O 1
ATOM 683 N N . SER A 1 90 ? -2.574 15.402 14.451 1.00 88.31 90 SER A N 1
ATOM 684 C CA . SER A 1 90 ? -2.769 15.590 15.896 1.00 88.31 90 SER A CA 1
ATOM 685 C C . SER A 1 90 ? -2.232 14.390 16.678 1.00 88.31 90 SER A C 1
ATOM 687 O O . SER A 1 90 ? -2.233 13.267 16.171 1.00 88.31 90 SER A O 1
ATOM 689 N N . THR A 1 91 ? -1.816 14.614 17.926 1.00 86.88 91 THR A N 1
ATOM 690 C CA . THR A 1 91 ? -1.333 13.545 18.815 1.00 86.88 91 THR A CA 1
ATOM 691 C C . THR A 1 91 ? -2.369 12.430 18.960 1.00 86.88 91 THR A C 1
ATOM 693 O O . THR A 1 91 ? -2.039 11.268 18.774 1.00 86.88 91 THR A O 1
ATOM 696 N N . GLU A 1 92 ? -3.645 12.781 19.149 1.00 89.00 92 GLU A N 1
ATOM 697 C CA . GLU A 1 92 ? -4.753 11.819 19.248 1.00 89.00 92 GLU A CA 1
ATOM 698 C C . GLU A 1 92 ? -4.878 10.927 18.004 1.00 89.00 92 GLU A C 1
ATOM 700 O O . GLU A 1 92 ? -4.965 9.707 18.115 1.00 89.00 92 GLU A O 1
ATOM 705 N N . ASN A 1 93 ? -4.843 11.518 16.804 1.00 87.38 93 ASN A N 1
ATOM 706 C CA . ASN A 1 93 ? -4.945 10.760 15.556 1.00 87.38 93 ASN A CA 1
ATOM 707 C C . ASN A 1 93 ? -3.685 9.933 15.284 1.00 87.38 93 ASN A C 1
ATOM 709 O O . ASN A 1 93 ? -3.765 8.866 14.677 1.00 87.38 93 ASN A O 1
ATOM 713 N N . ARG A 1 94 ? -2.517 10.418 15.715 1.00 86.81 94 ARG A N 1
ATOM 714 C CA . ARG A 1 94 ? -1.262 9.669 15.649 1.00 86.81 94 ARG A CA 1
ATOM 715 C C . ARG A 1 94 ? -1.325 8.431 16.536 1.00 86.81 94 ARG A C 1
ATOM 717 O O . ARG A 1 94 ? -1.008 7.347 16.054 1.00 86.81 94 ARG A O 1
ATOM 724 N N . ASP A 1 95 ? -1.737 8.591 17.786 1.00 87.62 95 ASP A N 1
ATOM 725 C CA . ASP A 1 95 ? -1.824 7.490 18.742 1.00 87.62 95 ASP A CA 1
ATOM 726 C C . ASP A 1 95 ? -2.865 6.464 18.286 1.00 87.62 95 ASP A C 1
ATOM 728 O O . ASP A 1 95 ? -2.610 5.261 18.319 1.00 87.62 95 ASP A O 1
ATOM 732 N N . ASP A 1 96 ? -4.005 6.930 17.766 1.00 88.75 96 ASP A N 1
ATOM 733 C CA . ASP A 1 96 ? -5.028 6.064 17.183 1.00 88.75 96 ASP A CA 1
ATOM 734 C C . ASP A 1 96 ? -4.506 5.290 15.963 1.00 88.75 96 ASP A C 1
ATOM 736 O O . ASP A 1 96 ? -4.720 4.083 15.849 1.00 88.75 96 ASP A O 1
ATOM 740 N N . LEU A 1 97 ? -3.765 5.954 15.071 1.00 86.75 97 LEU A N 1
ATOM 741 C CA . LEU A 1 97 ? -3.162 5.321 13.902 1.00 86.75 97 LEU A CA 1
ATOM 742 C C . LEU A 1 97 ? -2.127 4.258 14.288 1.00 86.75 97 LEU A C 1
ATOM 744 O O . LEU A 1 97 ? -2.122 3.181 13.696 1.00 86.75 97 LEU A O 1
ATOM 748 N N . LEU A 1 98 ? -1.249 4.550 15.249 1.00 84.25 98 LEU A N 1
ATOM 749 C CA . LEU A 1 98 ? -0.220 3.605 15.686 1.00 84.25 98 LEU A CA 1
ATOM 750 C C . LEU A 1 98 ? -0.826 2.410 16.423 1.00 84.25 98 LEU A C 1
ATOM 752 O O . LEU A 1 98 ? -0.460 1.271 16.151 1.00 84.25 98 LEU A O 1
ATOM 756 N N . LYS A 1 99 ? -1.793 2.660 17.310 1.00 85.31 99 LYS A N 1
ATOM 757 C CA . LYS A 1 99 ? -2.397 1.623 18.150 1.00 85.31 99 LYS A CA 1
ATOM 758 C C . LYS A 1 99 ? -3.392 0.744 17.395 1.00 85.31 99 LYS A C 1
ATOM 760 O O . LYS A 1 99 ? -3.434 -0.465 17.613 1.00 85.31 99 LYS A O 1
ATOM 765 N N . ASN A 1 100 ? -4.219 1.348 16.543 1.00 87.56 100 ASN A N 1
ATOM 766 C CA . ASN A 1 100 ? -5.368 0.682 15.926 1.00 87.56 100 ASN A CA 1
ATOM 767 C C . ASN A 1 100 ? -5.218 0.492 14.410 1.00 87.56 100 ASN A C 1
ATOM 769 O O . ASN A 1 100 ? -6.043 -0.187 13.796 1.00 87.56 100 ASN A O 1
ATOM 773 N N . GLY A 1 101 ? -4.191 1.071 13.785 1.00 87.06 101 GLY A N 1
ATOM 774 C CA . GLY A 1 101 ? -3.983 1.009 12.343 1.00 87.06 101 GLY A CA 1
ATOM 775 C C . GLY A 1 101 ? -3.616 -0.385 11.840 1.00 87.06 101 GLY A C 1
ATOM 776 O O . GLY A 1 101 ? -2.578 -0.954 12.172 1.00 87.06 101 GLY A O 1
ATOM 777 N N . MET A 1 102 ? -4.445 -0.912 10.946 1.00 84.75 102 MET A N 1
ATOM 778 C CA . MET A 1 102 ? -4.207 -2.148 10.211 1.00 84.75 102 MET A CA 1
ATOM 779 C C . MET A 1 102 ? -3.989 -1.845 8.732 1.00 84.75 102 MET A C 1
ATOM 781 O O . MET A 1 102 ? -4.777 -1.133 8.113 1.00 84.75 102 MET A O 1
ATOM 785 N N . ILE A 1 103 ? -2.941 -2.427 8.148 1.00 84.88 103 ILE A N 1
ATOM 786 C CA . ILE A 1 103 ? -2.639 -2.304 6.717 1.00 84.88 103 ILE A CA 1
ATOM 787 C C . ILE A 1 103 ? -2.397 -3.699 6.143 1.00 84.88 103 ILE A C 1
ATOM 789 O O . ILE A 1 103 ? -1.668 -4.509 6.725 1.00 84.88 103 ILE A O 1
ATOM 793 N N . PHE A 1 104 ? -3.015 -3.990 4.999 1.00 83.88 104 PHE A N 1
ATOM 794 C CA . PHE A 1 104 ? -2.872 -5.274 4.323 1.00 83.88 104 PHE A CA 1
ATOM 795 C C . PHE A 1 104 ? -3.032 -5.157 2.807 1.00 83.88 104 PHE A C 1
ATOM 797 O O . PHE A 1 104 ? -4.027 -4.631 2.316 1.00 83.88 104 PHE A O 1
ATOM 804 N N . TRP A 1 105 ? -2.074 -5.725 2.072 1.00 87.25 105 TRP A N 1
ATOM 805 C CA . TRP A 1 105 ? -2.177 -5.977 0.637 1.00 87.25 105 TRP A CA 1
ATOM 806 C C . TRP A 1 105 ? -1.370 -7.227 0.239 1.00 87.25 105 TRP A C 1
ATOM 808 O O . TRP A 1 105 ? -0.674 -7.843 1.050 1.00 87.25 105 TRP A O 1
ATOM 818 N N . ASN A 1 106 ? -1.512 -7.671 -1.003 1.00 83.00 106 ASN A N 1
ATOM 819 C CA . ASN A 1 106 ? -0.709 -8.715 -1.644 1.00 83.00 106 ASN A CA 1
ATOM 820 C C . ASN A 1 106 ? -0.535 -8.485 -3.156 1.00 83.00 106 ASN A C 1
ATOM 822 O O . ASN A 1 106 ? 0.269 -9.176 -3.775 1.00 83.00 106 ASN A O 1
ATOM 826 N N . HIS A 1 107 ? -1.255 -7.527 -3.742 1.00 84.81 107 HIS A N 1
ATOM 827 C CA . HIS A 1 107 ? -1.128 -7.145 -5.144 1.00 84.81 107 HIS A CA 1
ATOM 828 C C . HIS A 1 107 ? -1.482 -5.668 -5.346 1.00 84.81 107 HIS A C 1
ATOM 830 O O . HIS A 1 107 ? -2.090 -5.038 -4.478 1.00 84.81 107 HIS A O 1
ATOM 836 N N . PHE A 1 108 ? -1.115 -5.139 -6.513 1.00 86.62 108 PHE A N 1
ATOM 837 C CA . PHE A 1 108 ? -1.506 -3.810 -6.975 1.00 86.62 108 PHE A CA 1
ATOM 838 C C . PHE A 1 108 ? -2.496 -3.927 -8.133 1.00 86.62 108 PHE A C 1
ATOM 840 O O . PHE A 1 108 ? -2.311 -4.780 -8.999 1.00 86.62 108 PHE A O 1
ATOM 847 N N . SER A 1 109 ? -3.501 -3.054 -8.185 1.00 87.06 109 SER A N 1
ATOM 848 C CA . SER A 1 109 ? -4.346 -2.890 -9.378 1.00 87.06 109 SER A CA 1
ATOM 849 C C . SER A 1 109 ? -4.490 -1.418 -9.751 1.00 87.06 109 SER A C 1
ATOM 851 O O . SER A 1 109 ? -4.590 -0.557 -8.878 1.00 87.06 109 SER A O 1
ATOM 853 N N . LEU A 1 110 ? -4.508 -1.138 -11.054 1.00 86.88 110 LEU A N 1
ATOM 854 C CA . LEU A 1 110 ? -4.645 0.212 -11.592 1.00 86.88 110 LEU A CA 1
ATOM 855 C C . LEU A 1 110 ? -6.064 0.750 -11.377 1.00 86.88 110 LEU A C 1
ATOM 857 O O . LEU A 1 110 ? -7.040 0.120 -11.787 1.00 86.88 110 LEU A O 1
ATOM 861 N N . ILE A 1 111 ? -6.167 1.951 -10.814 1.00 88.00 111 ILE A N 1
ATOM 862 C CA . ILE A 1 111 ? -7.397 2.739 -10.749 1.00 88.00 111 ILE A CA 1
ATOM 863 C C . ILE A 1 111 ? -7.226 4.034 -11.546 1.00 88.00 111 ILE A C 1
ATOM 865 O O . ILE A 1 111 ? -6.138 4.596 -11.647 1.00 88.00 111 ILE A O 1
ATOM 869 N N . LYS A 1 112 ? -8.326 4.513 -12.127 1.00 86.38 112 LYS A N 1
ATOM 870 C CA . LYS A 1 112 ? -8.371 5.756 -12.921 1.00 86.38 112 LYS A CA 1
ATOM 871 C C . LYS A 1 112 ? -9.265 6.822 -12.282 1.00 86.38 112 LYS A C 1
ATOM 873 O O . LYS A 1 112 ? -9.739 7.724 -12.960 1.00 86.38 112 LYS A O 1
ATOM 878 N N . TYR A 1 113 ? -9.555 6.666 -10.996 1.00 88.69 113 TYR A N 1
ATOM 879 C CA . TYR A 1 113 ? -10.513 7.471 -10.251 1.00 88.69 113 TYR A CA 1
ATOM 880 C C . TYR A 1 113 ? -10.059 7.614 -8.794 1.00 88.69 113 TYR A C 1
ATOM 882 O O . TYR A 1 113 ? -9.218 6.843 -8.332 1.00 88.69 113 TYR A O 1
ATOM 890 N N . SER A 1 114 ? -10.628 8.577 -8.068 1.00 89.69 114 SER A N 1
ATOM 891 C CA . SER A 1 114 ? -10.386 8.745 -6.630 1.00 89.69 114 SER A CA 1
ATOM 892 C C . SER A 1 114 ? -11.310 7.821 -5.828 1.00 89.69 114 SER A C 1
ATOM 894 O O . SER A 1 114 ? -12.532 7.986 -5.917 1.00 89.69 114 SER A O 1
ATOM 896 N N . PRO A 1 115 ? -10.778 6.852 -5.063 1.00 91.81 115 PRO A N 1
ATOM 897 C CA . PRO A 1 115 ? -11.600 5.864 -4.376 1.00 91.81 115 PRO A CA 1
ATOM 898 C C . PRO A 1 115 ? -12.323 6.475 -3.172 1.00 91.81 115 PRO A C 1
ATOM 900 O O . PRO A 1 115 ? -11.762 7.279 -2.426 1.00 91.81 115 PRO A O 1
ATOM 903 N N . LYS A 1 116 ? -13.572 6.063 -2.948 1.00 94.62 116 LYS A N 1
ATOM 904 C CA . LYS A 1 116 ? -14.342 6.421 -1.744 1.00 94.62 116 LYS A CA 1
ATOM 905 C C . LYS A 1 116 ? -13.998 5.488 -0.570 1.00 94.62 116 LYS A C 1
ATOM 907 O O . LYS A 1 116 ? -13.543 4.368 -0.806 1.00 94.62 116 LYS A O 1
ATOM 912 N N . PRO A 1 117 ? -14.311 5.848 0.693 1.00 93.56 117 PRO A N 1
ATOM 913 C CA . PRO A 1 117 ? -14.025 4.995 1.857 1.00 93.56 117 PRO A CA 1
ATOM 914 C C . PRO A 1 117 ? -14.565 3.560 1.750 1.00 93.56 117 PRO A C 1
ATOM 916 O O . PRO A 1 117 ? -13.889 2.606 2.128 1.00 93.56 117 PRO A O 1
ATOM 919 N N . LYS A 1 118 ? -15.755 3.376 1.159 1.00 93.81 118 LYS A N 1
ATOM 920 C CA . LYS A 1 118 ? -16.323 2.038 0.906 1.00 93.81 118 LYS A CA 1
ATOM 921 C C . LYS A 1 118 ? -15.481 1.211 -0.070 1.00 93.81 118 LYS A C 1
ATOM 923 O O . LYS A 1 118 ? -15.383 0.000 0.091 1.00 93.81 118 LYS A O 1
ATOM 928 N N . GLU A 1 119 ? -14.884 1.847 -1.072 1.00 93.62 119 GLU A N 1
ATOM 929 C CA . GLU A 1 119 ? -14.032 1.176 -2.059 1.00 93.62 119 GLU A CA 1
ATOM 930 C C . GLU A 1 119 ? -12.658 0.865 -1.475 1.00 93.62 119 GLU A C 1
ATOM 932 O O . GLU A 1 119 ? -12.159 -0.237 -1.661 1.00 93.62 119 GLU A O 1
ATOM 937 N N . LEU A 1 120 ? -12.091 1.779 -0.684 1.00 93.19 120 LEU A N 1
ATOM 938 C CA . LEU A 1 120 ? -10.875 1.517 0.084 1.00 93.19 120 LEU A CA 1
ATOM 939 C C . LEU A 1 120 ? -11.055 0.307 1.012 1.00 93.19 120 LEU A C 1
ATOM 941 O O . LEU A 1 120 ? -10.186 -0.565 1.062 1.00 93.19 120 LEU A O 1
ATOM 945 N N . LEU A 1 121 ? -12.204 0.197 1.688 1.00 91.81 121 LEU A N 1
ATOM 946 C CA . LEU A 1 121 ? -12.529 -0.985 2.487 1.00 91.81 121 LEU A CA 1
ATOM 947 C C . LEU A 1 121 ? -12.562 -2.261 1.627 1.00 91.81 121 LEU A C 1
ATOM 949 O O . LEU A 1 121 ? -11.984 -3.278 2.005 1.00 91.81 121 LEU A O 1
ATOM 953 N N . GLN A 1 122 ? -13.188 -2.208 0.446 1.00 90.81 122 GLN A N 1
ATOM 954 C CA . GLN A 1 122 ? -13.187 -3.324 -0.509 1.00 90.81 122 GLN A CA 1
ATOM 955 C C . GLN A 1 122 ? -11.781 -3.685 -0.997 1.00 90.81 122 GLN A C 1
ATOM 957 O O . GLN A 1 122 ? -11.489 -4.868 -1.174 1.00 90.81 122 GLN A O 1
ATOM 962 N N . PHE A 1 123 ? -10.898 -2.704 -1.195 1.00 91.06 123 PHE A N 1
ATOM 963 C CA . PHE A 1 123 ? -9.506 -2.961 -1.549 1.00 91.06 123 PHE A CA 1
ATOM 964 C C . PHE A 1 123 ? -8.809 -3.750 -0.441 1.00 91.06 123 PHE A C 1
ATOM 966 O O . PHE A 1 123 ? -8.197 -4.776 -0.733 1.00 91.06 123 PHE A O 1
ATOM 973 N N . MET A 1 124 ? -9.000 -3.366 0.825 1.00 87.25 124 MET A N 1
ATOM 974 C CA . MET A 1 124 ? -8.443 -4.110 1.957 1.00 87.25 124 MET A CA 1
ATOM 975 C C . MET A 1 124 ? -8.951 -5.556 2.000 1.00 87.25 124 MET A C 1
ATOM 977 O O . MET A 1 124 ? -8.141 -6.474 2.110 1.00 87.25 124 MET A O 1
ATOM 981 N N . TYR A 1 125 ? -10.261 -5.775 1.832 1.00 85.38 125 TYR A N 1
ATOM 982 C CA . TYR A 1 125 ? -10.843 -7.125 1.769 1.00 85.38 125 TYR A CA 1
ATOM 983 C C . TYR A 1 125 ? -10.220 -7.993 0.674 1.00 85.38 125 TYR A C 1
ATOM 985 O O . TYR A 1 125 ? -10.038 -9.195 0.851 1.00 85.38 125 TYR A O 1
ATOM 993 N N . ARG A 1 126 ? -9.886 -7.388 -0.467 1.00 85.94 126 ARG A N 1
ATOM 994 C CA . ARG A 1 126 ? -9.255 -8.081 -1.596 1.00 85.94 126 ARG A CA 1
ATOM 995 C C . ARG A 1 126 ? -7.742 -8.236 -1.436 1.00 85.94 126 ARG A C 1
ATOM 997 O O . ARG A 1 126 ? -7.121 -8.908 -2.255 1.00 85.94 126 ARG A O 1
ATOM 1004 N N . GLY A 1 127 ? -7.132 -7.607 -0.431 1.00 86.00 127 GLY A N 1
ATOM 1005 C CA . GLY A 1 127 ? -5.679 -7.471 -0.343 1.00 86.00 127 GLY A CA 1
ATOM 1006 C C . GLY A 1 127 ? -5.091 -6.628 -1.475 1.00 86.00 127 GLY A C 1
ATOM 1007 O O . GLY A 1 127 ? -3.962 -6.858 -1.898 1.00 86.00 127 GLY A O 1
ATOM 1008 N N . MET A 1 128 ? -5.852 -5.675 -1.997 1.00 89.12 128 MET A N 1
ATOM 1009 C CA . MET A 1 128 ? -5.445 -4.800 -3.087 1.00 89.12 128 MET A CA 1
ATOM 1010 C C . MET A 1 128 ? -4.857 -3.498 -2.535 1.00 89.12 128 MET A C 1
ATOM 1012 O O . MET A 1 128 ? -5.496 -2.808 -1.745 1.00 89.12 128 MET A O 1
ATOM 1016 N N . ALA A 1 129 ? -3.675 -3.125 -3.018 1.00 90.88 129 ALA A N 1
ATOM 1017 C CA . ALA A 1 129 ? -3.234 -1.736 -3.057 1.00 90.88 129 ALA A CA 1
ATOM 1018 C C . ALA A 1 129 ? -3.596 -1.140 -4.427 1.00 90.88 129 ALA A C 1
ATOM 1020 O O . ALA A 1 129 ? -3.600 -1.839 -5.446 1.00 90.88 129 ALA A O 1
ATOM 1021 N N . ALA A 1 130 ? -3.926 0.145 -4.475 1.00 90.44 130 ALA A N 1
ATOM 1022 C CA . ALA A 1 130 ? -4.254 0.807 -5.727 1.00 90.44 130 ALA A CA 1
ATOM 1023 C C . ALA A 1 130 ? -3.013 1.468 -6.327 1.00 90.44 130 ALA A C 1
ATOM 1025 O O . ALA A 1 130 ? -2.265 2.157 -5.639 1.00 90.44 130 ALA A O 1
ATOM 1026 N N . GLN A 1 131 ? -2.811 1.266 -7.623 1.00 88.94 131 GLN A N 1
ATOM 1027 C CA . GLN A 1 131 ? -1.914 2.076 -8.435 1.00 88.94 131 GLN A CA 1
ATOM 1028 C C . GLN A 1 131 ? -2.750 3.186 -9.071 1.00 88.94 131 GLN A C 1
ATOM 1030 O O . GLN A 1 131 ? -3.758 2.903 -9.719 1.00 88.94 131 GLN A O 1
ATOM 1035 N N . CYS A 1 132 ? -2.352 4.436 -8.879 1.00 87.00 132 CYS A N 1
ATOM 1036 C CA . CYS A 1 132 ? -3.000 5.580 -9.502 1.00 87.00 132 CYS A CA 1
ATOM 1037 C C . CYS A 1 132 ? -2.606 5.694 -10.979 1.00 87.00 132 CYS A C 1
ATOM 1039 O O . CYS A 1 132 ? -1.689 5.032 -11.466 1.00 87.00 132 CYS A O 1
ATOM 1041 N N . HIS A 1 133 ? -3.316 6.546 -11.715 1.00 78.62 133 HIS A N 1
ATOM 1042 C CA . HIS A 1 133 ? -2.983 6.812 -13.106 1.00 78.62 133 HIS A CA 1
ATOM 1043 C C . HIS A 1 133 ? -1.588 7.445 -13.226 1.00 78.62 133 HIS A C 1
ATOM 1045 O O . HIS A 1 133 ? -1.312 8.451 -12.574 1.00 78.62 133 HIS A O 1
ATOM 1051 N N . ALA A 1 134 ? -0.751 6.888 -14.104 1.00 69.56 134 ALA A N 1
ATOM 1052 C CA . ALA A 1 134 ? 0.604 7.376 -14.346 1.00 69.56 134 ALA A CA 1
ATOM 1053 C C . ALA A 1 134 ? 0.625 8.860 -14.762 1.00 69.56 134 ALA A C 1
ATOM 1055 O O . ALA A 1 134 ? -0.328 9.370 -15.370 1.00 69.56 134 ALA A O 1
ATOM 1056 N N . ASN A 1 135 ? 1.742 9.533 -14.468 1.00 64.50 135 ASN A N 1
ATOM 1057 C CA . ASN A 1 135 ? 2.020 10.932 -14.821 1.00 64.50 135 ASN A CA 1
ATOM 1058 C C . ASN A 1 135 ? 1.024 11.967 -14.263 1.00 64.50 135 ASN A C 1
ATOM 1060 O O . ASN A 1 135 ? 0.939 13.080 -14.782 1.00 64.50 135 ASN A O 1
ATOM 1064 N N . GLN A 1 136 ? 0.267 11.633 -13.215 1.00 65.62 136 GLN A N 1
ATOM 1065 C CA . GLN A 1 136 ? -0.589 12.602 -12.532 1.00 65.62 136 GLN A CA 1
ATOM 1066 C C . GLN A 1 136 ? 0.186 13.325 -11.418 1.00 65.62 136 GLN A C 1
ATOM 1068 O O . GLN A 1 136 ? 0.990 12.718 -10.704 1.00 65.62 136 GLN A O 1
ATOM 1073 N N . PRO A 1 137 ? -0.024 14.638 -11.221 1.00 66.75 137 PRO A N 1
ATOM 1074 C CA . PRO A 1 137 ? 0.523 15.322 -10.063 1.00 66.75 137 PRO A CA 1
ATOM 1075 C C . PRO A 1 137 ? -0.169 14.816 -8.791 1.00 66.75 137 PRO A C 1
ATOM 1077 O O . PRO A 1 137 ? -1.343 15.086 -8.569 1.00 66.75 137 PRO A O 1
ATOM 1080 N N . GLY A 1 138 ? 0.565 14.096 -7.941 1.00 81.94 138 GLY A N 1
ATOM 1081 C CA . GLY A 1 138 ? 0.055 13.688 -6.632 1.00 81.94 138 GLY A CA 1
ATOM 1082 C C . GLY A 1 138 ? 0.523 12.301 -6.227 1.00 81.94 138 GLY A C 1
ATOM 1083 O O . GLY A 1 138 ? 1.719 12.032 -6.239 1.00 81.94 138 GLY A O 1
ATOM 1084 N N . ILE A 1 139 ? -0.425 11.464 -5.822 1.00 85.06 139 ILE A N 1
ATOM 1085 C CA . ILE A 1 139 ? -0.194 10.131 -5.268 1.00 85.06 139 ILE A CA 1
ATOM 1086 C C . ILE A 1 139 ? -0.119 9.108 -6.403 1.00 85.06 139 ILE A C 1
ATOM 1088 O O . ILE A 1 139 ? -1.046 9.027 -7.206 1.00 85.06 139 ILE A O 1
ATOM 1092 N N . ASP A 1 140 ? 0.926 8.285 -6.413 1.00 85.50 140 ASP A N 1
ATOM 1093 C CA . ASP A 1 140 ? 1.127 7.224 -7.406 1.00 85.50 140 ASP A CA 1
ATOM 1094 C C . ASP A 1 140 ? 0.571 5.877 -6.924 1.00 85.50 140 ASP A C 1
ATOM 1096 O O . ASP A 1 140 ? 0.167 5.031 -7.724 1.00 85.50 140 ASP A O 1
ATOM 1100 N N . GLN A 1 141 ? 0.533 5.658 -5.607 1.00 89.25 141 GLN A N 1
ATOM 1101 C CA . GLN A 1 141 ? 0.072 4.412 -4.992 1.00 89.25 141 GLN A CA 1
ATOM 1102 C C . GLN A 1 141 ? -0.722 4.688 -3.717 1.00 89.25 141 GLN A C 1
ATOM 1104 O O . GLN A 1 141 ? -0.350 5.556 -2.935 1.00 89.25 141 GLN A O 1
ATOM 1109 N N . ILE A 1 142 ? -1.791 3.931 -3.478 1.00 91.19 142 ILE A N 1
ATOM 1110 C CA . ILE A 1 142 ? -2.648 4.057 -2.293 1.00 91.19 142 ILE A CA 1
ATOM 1111 C C . ILE A 1 142 ? -2.783 2.695 -1.615 1.00 91.19 142 ILE A C 1
ATOM 1113 O O . ILE A 1 142 ? -3.082 1.694 -2.269 1.00 91.19 142 ILE A O 1
ATOM 1117 N N . PHE A 1 143 ? -2.646 2.665 -0.293 1.00 88.81 143 PHE A N 1
ATOM 1118 C CA . PHE A 1 143 ? -3.026 1.518 0.531 1.00 88.81 143 PHE A CA 1
ATOM 1119 C C . PHE A 1 143 ? -4.033 1.931 1.594 1.00 88.81 143 PHE A C 1
ATOM 1121 O O . PHE A 1 143 ? -3.960 3.013 2.182 1.00 88.81 143 PHE A O 1
ATOM 1128 N N . THR A 1 144 ? -4.991 1.040 1.824 1.00 91.12 144 THR A N 1
ATOM 1129 C CA . THR A 1 144 ? -6.032 1.220 2.827 1.00 91.12 144 THR A CA 1
ATOM 1130 C C . THR A 1 144 ? -5.455 1.024 4.221 1.00 91.12 144 THR A C 1
ATOM 1132 O O . THR A 1 144 ? -4.773 0.032 4.479 1.00 91.12 144 THR A O 1
ATOM 1135 N N . ILE A 1 145 ? -5.783 1.945 5.122 1.00 90.19 145 ILE A N 1
ATOM 1136 C CA . ILE A 1 145 ? -5.544 1.816 6.555 1.00 90.19 145 ILE A CA 1
ATOM 1137 C C . ILE A 1 145 ? -6.902 1.630 7.221 1.00 90.19 145 ILE A C 1
ATOM 1139 O O . ILE A 1 145 ? -7.770 2.490 7.103 1.00 90.19 145 ILE A O 1
ATOM 1143 N N . TYR A 1 146 ? -7.102 0.522 7.920 1.00 90.56 146 TYR A N 1
AT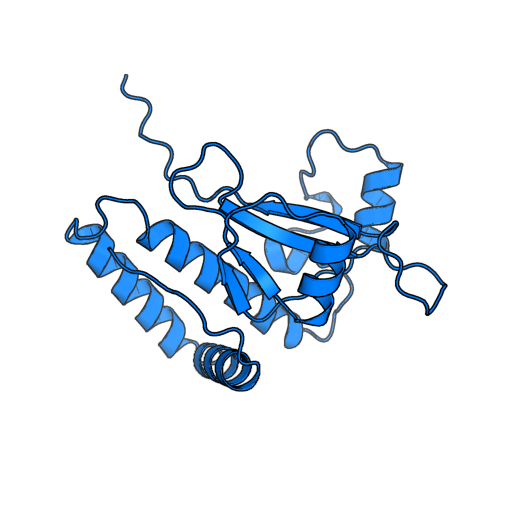OM 1144 C CA . TYR A 1 146 ? -8.301 0.309 8.722 1.00 90.56 146 TYR A CA 1
ATOM 1145 C C . TYR A 1 146 ? -7.990 0.517 10.196 1.00 90.56 146 TYR A C 1
ATOM 1147 O O . TYR A 1 146 ? -7.097 -0.126 10.737 1.00 90.56 146 TYR A O 1
ATOM 1155 N N . LEU A 1 147 ? -8.727 1.409 10.845 1.00 90.56 147 LEU A N 1
ATOM 1156 C CA . LEU A 1 147 ? -8.611 1.681 12.271 1.00 90.56 147 LEU A CA 1
ATOM 1157 C C . LEU A 1 147 ? -9.478 0.669 13.021 1.00 90.56 147 LEU A C 1
ATOM 1159 O O . LEU A 1 147 ? -10.704 0.789 13.067 1.00 90.56 147 LEU A O 1
ATOM 1163 N N . LYS A 1 148 ? -8.846 -0.367 13.575 1.00 87.88 148 LYS A N 1
ATOM 1164 C CA . LYS A 1 148 ? -9.543 -1.417 14.314 1.00 87.88 148 LYS A CA 1
ATOM 1165 C C . LYS A 1 148 ? -10.286 -0.815 15.507 1.00 87.88 148 LYS A C 1
ATOM 1167 O O . LYS A 1 148 ? -9.731 -0.050 16.288 1.00 87.88 148 LYS A O 1
ATOM 1172 N N . ARG A 1 149 ? -11.556 -1.185 15.639 1.00 88.81 149 ARG A N 1
ATOM 1173 C CA . ARG A 1 149 ? -12.405 -0.883 16.795 1.00 88.81 149 ARG A CA 1
ATOM 1174 C C . ARG A 1 149 ? -12.813 -2.199 17.449 1.00 88.81 149 ARG A C 1
ATOM 1176 O O . ARG A 1 149 ? -12.647 -3.254 16.841 1.00 88.81 149 ARG A O 1
ATOM 1183 N N . ASP A 1 150 ? -13.382 -2.129 18.645 1.00 83.12 150 ASP A N 1
ATOM 1184 C CA . ASP A 1 150 ? -13.814 -3.318 19.400 1.00 83.12 150 ASP A CA 1
ATOM 1185 C C . ASP A 1 150 ? -15.006 -4.054 18.760 1.00 83.12 150 ASP A C 1
ATOM 1187 O O . ASP A 1 150 ? -15.348 -5.160 19.160 1.00 83.12 150 ASP A O 1
ATOM 1191 N N . SER A 1 151 ? -15.638 -3.453 17.749 1.00 78.31 151 SER A N 1
ATOM 1192 C CA . SER A 1 151 ? -16.700 -4.077 16.961 1.00 78.31 151 SER A CA 1
ATOM 1193 C C . SER A 1 151 ? -16.132 -5.019 15.898 1.00 78.31 151 SER A C 1
ATOM 1195 O O . SER A 1 151 ? -15.300 -4.611 15.084 1.00 78.31 151 SER A O 1
ATOM 1197 N N . ASP A 1 152 ? -16.673 -6.237 15.830 1.00 73.19 152 ASP A N 1
ATOM 1198 C CA . ASP A 1 152 ? -16.371 -7.211 14.769 1.00 73.19 152 ASP A CA 1
ATOM 1199 C C . ASP A 1 152 ? -16.928 -6.790 13.395 1.00 73.19 152 ASP A C 1
ATOM 1201 O O . ASP A 1 152 ? -16.500 -7.289 12.351 1.00 73.19 152 ASP A O 1
ATOM 1205 N N . CYS A 1 153 ? -17.869 -5.841 13.364 1.00 79.69 153 CYS A N 1
ATOM 1206 C CA . CYS A 1 153 ? -18.414 -5.304 12.124 1.00 79.69 153 CYS A CA 1
ATOM 1207 C C . CYS A 1 153 ? -17.473 -4.246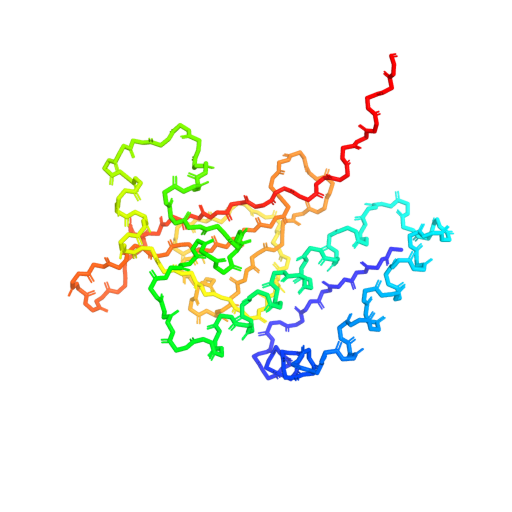 11.533 1.00 79.69 153 CYS A C 1
ATOM 1209 O O . CYS A 1 153 ? -17.318 -3.154 12.086 1.00 79.69 153 CYS A O 1
ATOM 1211 N N . LEU A 1 154 ? -16.895 -4.549 10.366 1.00 82.81 154 LEU A N 1
ATOM 1212 C CA . LEU A 1 154 ? -16.071 -3.606 9.612 1.00 82.81 154 LEU A CA 1
ATOM 1213 C C . LEU A 1 154 ? -16.921 -2.447 9.056 1.00 82.81 154 LEU A C 1
ATOM 1215 O O . LEU A 1 154 ? -17.878 -2.672 8.314 1.00 82.81 154 LEU A O 1
ATOM 1219 N N . ASP A 1 155 ? -16.539 -1.206 9.374 1.00 89.12 155 ASP A N 1
ATOM 1220 C CA . ASP A 1 155 ? -17.230 0.019 8.937 1.00 89.12 155 ASP A CA 1
ATOM 1221 C C . ASP A 1 155 ? -16.298 0.907 8.096 1.00 89.12 155 ASP A C 1
ATOM 1223 O O . ASP A 1 155 ? -15.161 1.191 8.473 1.00 89.12 155 ASP A O 1
ATOM 1227 N N . ALA A 1 156 ? -16.804 1.407 6.967 1.00 90.56 156 ALA A N 1
ATOM 1228 C CA . ALA A 1 156 ? -16.102 2.356 6.108 1.00 90.56 156 ALA A CA 1
ATOM 1229 C C . ALA A 1 156 ? -15.759 3.683 6.814 1.00 90.56 156 ALA A C 1
ATOM 1231 O O . ALA A 1 156 ? -14.884 4.403 6.341 1.00 90.56 156 ALA A O 1
ATOM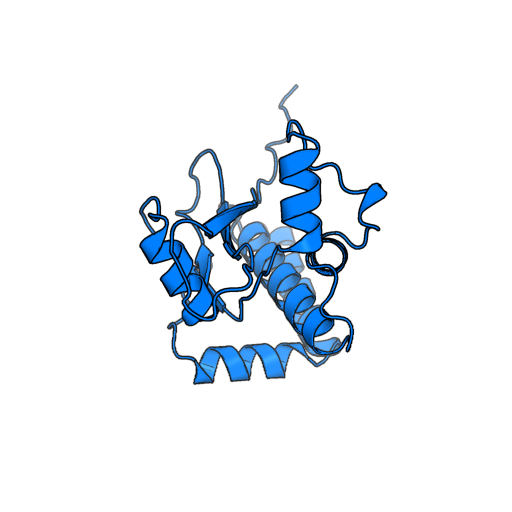 1232 N N . LYS A 1 157 ? -16.412 4.015 7.935 1.00 92.12 157 LYS A N 1
ATOM 1233 C CA . LYS A 1 157 ? -16.055 5.172 8.777 1.00 92.12 157 LYS A CA 1
ATOM 1234 C C . LYS A 1 157 ? -14.696 5.032 9.458 1.00 92.12 157 LYS A C 1
ATOM 1236 O O . LYS A 1 157 ? -14.071 6.036 9.770 1.00 92.12 157 LYS A O 1
ATOM 1241 N N . ASN A 1 158 ? -14.239 3.801 9.665 1.00 91.62 158 ASN A N 1
ATOM 1242 C CA . ASN A 1 158 ? -12.948 3.508 10.281 1.00 91.62 158 ASN A CA 1
ATOM 1243 C C . ASN A 1 158 ? -11.827 3.375 9.241 1.00 91.62 158 ASN A C 1
ATOM 1245 O O . ASN A 1 158 ? -10.761 2.843 9.538 1.00 91.62 158 ASN A O 1
ATOM 1249 N N . VAL A 1 159 ? -12.068 3.809 8.003 1.00 92.12 159 VAL A N 1
ATOM 1250 C CA . VAL A 1 159 ? -11.093 3.717 6.921 1.00 92.12 159 VAL A CA 1
ATOM 1251 C C . VAL A 1 159 ? -10.365 5.040 6.751 1.00 92.12 159 VAL A C 1
ATOM 1253 O O . VAL A 1 159 ? -10.973 6.089 6.560 1.00 92.12 159 VAL A O 1
ATOM 1256 N N . SER A 1 160 ? -9.045 4.944 6.737 1.00 91.06 160 SER A N 1
ATOM 1257 C CA . SER A 1 160 ? -8.118 5.953 6.248 1.00 91.06 160 SER A CA 1
ATOM 1258 C C . SER A 1 160 ? -7.289 5.356 5.103 1.00 91.06 160 SER A C 1
ATOM 1260 O O . SER A 1 160 ? -7.490 4.214 4.677 1.00 91.06 160 SER A O 1
ATOM 1262 N N . PHE A 1 161 ? -6.356 6.122 4.560 1.00 90.69 161 PHE A N 1
ATOM 1263 C CA . PHE A 1 161 ? -5.436 5.643 3.539 1.00 90.69 161 PHE A CA 1
ATOM 1264 C C . PHE A 1 161 ? -4.060 6.263 3.726 1.00 90.69 161 PHE A C 1
ATOM 1266 O O . PHE A 1 161 ? -3.913 7.326 4.327 1.00 90.69 161 PHE A O 1
ATOM 1273 N N . CYS A 1 162 ? -3.051 5.613 3.162 1.00 86.94 162 CYS A N 1
ATOM 1274 C CA . CYS A 1 162 ? -1.753 6.229 2.954 1.00 86.94 162 CYS A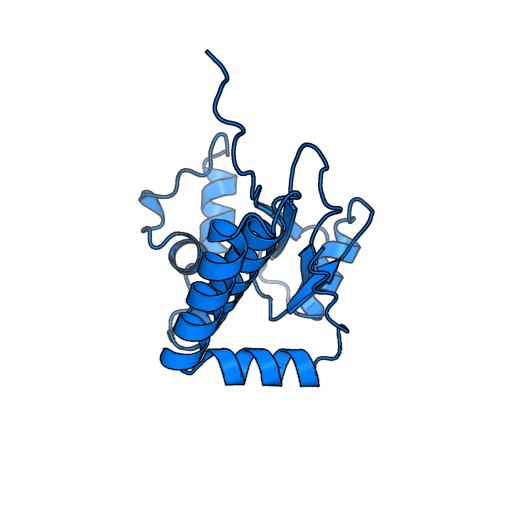 CA 1
ATOM 1275 C C . CYS A 1 162 ? -1.440 6.237 1.461 1.00 86.94 162 CYS A C 1
ATOM 1277 O O . CYS A 1 162 ? -1.632 5.246 0.752 1.00 86.94 162 CYS A O 1
ATOM 1279 N N . GLY A 1 163 ? -1.035 7.415 0.991 1.00 87.94 163 GLY A N 1
ATOM 1280 C CA . GLY A 1 163 ? -0.589 7.642 -0.370 1.00 87.94 163 GLY A CA 1
ATOM 1281 C C . GLY A 1 163 ? 0.931 7.677 -0.432 1.00 87.94 163 GLY A C 1
ATOM 1282 O O . GLY A 1 163 ? 1.563 8.380 0.354 1.00 87.94 163 GLY A O 1
ATOM 1283 N N . ILE A 1 164 ? 1.509 6.962 -1.390 1.00 85.00 164 ILE A N 1
ATOM 1284 C CA . ILE A 1 164 ? 2.918 7.075 -1.759 1.00 85.00 164 ILE A CA 1
ATOM 1285 C C . ILE A 1 164 ? 3.014 7.816 -3.082 1.00 85.00 164 ILE A C 1
ATOM 1287 O O . ILE A 1 164 ? 2.323 7.500 -4.051 1.00 85.00 164 ILE A O 1
ATOM 1291 N N . GLN A 1 165 ? 3.919 8.786 -3.111 1.00 84.12 165 GLN A N 1
ATOM 1292 C CA . GLN A 1 165 ? 4.371 9.437 -4.326 1.00 84.12 165 GLN A CA 1
ATOM 1293 C C . GLN A 1 165 ? 5.743 8.872 -4.704 1.00 84.12 165 GLN A C 1
ATOM 1295 O O . GLN A 1 165 ? 6.706 8.972 -3.946 1.00 84.12 165 GLN A O 1
ATOM 1300 N N . VAL A 1 166 ? 5.817 8.276 -5.886 1.00 76.75 166 VAL A N 1
ATOM 1301 C CA . VAL A 1 166 ? 6.999 7.696 -6.518 1.00 76.75 166 VAL A CA 1
ATOM 1302 C C . VAL A 1 166 ? 7.414 8.621 -7.655 1.00 76.75 166 VAL A C 1
ATOM 1304 O O . VAL A 1 166 ? 7.366 8.276 -8.831 1.00 76.75 166 VAL A O 1
ATOM 1307 N N . LYS A 1 167 ? 7.820 9.843 -7.313 1.00 69.75 167 LYS A N 1
ATOM 1308 C CA . LYS A 1 167 ? 8.415 10.742 -8.299 1.00 69.75 167 LYS A CA 1
ATOM 1309 C C . LYS A 1 167 ? 9.925 10.602 -8.278 1.00 69.75 167 LYS A C 1
ATOM 1311 O O . LYS A 1 167 ? 10.567 10.887 -7.270 1.00 69.75 167 LYS A O 1
ATOM 1316 N N . ASN A 1 168 ? 10.493 10.307 -9.444 1.00 55.06 168 ASN A N 1
ATOM 1317 C CA . ASN A 1 168 ? 11.781 10.886 -9.786 1.00 55.06 168 ASN A CA 1
ATOM 1318 C C . ASN A 1 168 ? 11.534 12.390 -9.853 1.00 55.06 168 ASN A C 1
ATOM 1320 O O . ASN A 1 168 ? 10.936 12.882 -10.809 1.00 55.06 168 ASN A O 1
ATOM 1324 N N . ARG A 1 169 ? 11.900 13.118 -8.795 1.00 44.50 169 ARG A N 1
ATOM 1325 C CA . ARG A 1 169 ? 12.001 14.574 -8.857 1.00 44.50 169 ARG A CA 1
ATOM 1326 C C . ARG A 1 169 ? 12.813 14.848 -10.124 1.00 44.50 169 ARG A C 1
ATOM 1328 O O . ARG A 1 169 ? 13.946 14.369 -10.216 1.00 44.50 169 ARG A O 1
ATOM 1335 N N . ASN A 1 170 ? 12.233 15.522 -11.123 1.00 42.94 170 ASN A N 1
ATOM 1336 C CA . ASN A 1 170 ? 13.077 16.131 -12.144 1.00 42.94 170 ASN A CA 1
ATOM 1337 C C . ASN A 1 170 ? 14.143 16.880 -11.353 1.00 42.94 170 ASN A C 1
ATOM 1339 O O . ASN A 1 170 ? 13.793 17.566 -10.388 1.00 42.94 170 ASN A O 1
ATOM 1343 N N . ARG A 1 171 ? 15.422 16.657 -11.683 1.00 40.78 171 ARG A N 1
ATOM 1344 C CA . ARG A 1 171 ? 16.483 17.530 -11.184 1.00 40.78 171 ARG A CA 1
ATOM 1345 C C . ARG A 1 171 ? 15.942 18.936 -11.353 1.00 40.78 171 ARG A C 1
ATOM 1347 O O . ARG A 1 171 ? 15.542 19.268 -12.470 1.00 40.78 171 ARG A O 1
ATOM 1354 N N . ASP A 1 172 ? 15.850 19.672 -10.251 1.00 35.81 172 ASP A N 1
ATOM 1355 C CA . ASP A 1 172 ? 15.619 21.102 -10.307 1.00 35.81 172 ASP A C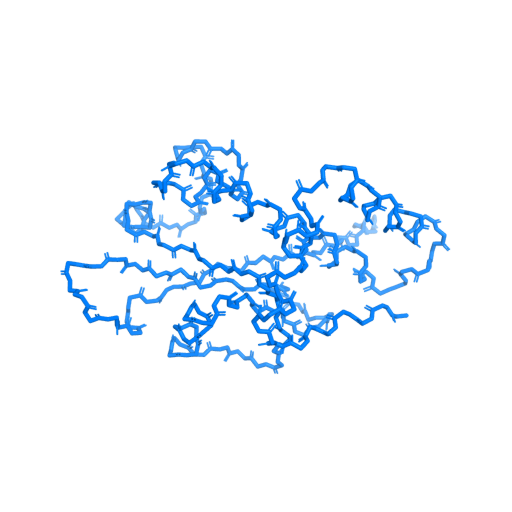A 1
ATOM 1356 C C . ASP A 1 172 ? 16.658 21.610 -11.314 1.00 35.81 172 ASP A C 1
ATOM 1358 O O . ASP A 1 172 ? 17.867 21.511 -11.091 1.00 35.81 172 ASP A O 1
ATOM 1362 N N . THR A 1 173 ? 16.204 21.941 -12.520 1.00 38.00 173 THR A N 1
ATOM 1363 C CA . THR A 1 173 ? 17.051 22.582 -13.510 1.00 38.00 173 THR A CA 1
ATOM 1364 C C . THR A 1 173 ? 17.329 23.950 -12.925 1.00 38.00 173 THR A C 1
ATOM 1366 O O . THR A 1 173 ? 16.380 24.719 -12.784 1.00 38.00 173 THR A O 1
ATOM 1369 N N . ASN A 1 174 ? 18.588 24.130 -12.511 1.00 34.31 174 ASN A N 1
ATOM 1370 C CA . ASN A 1 174 ? 19.258 25.358 -12.074 1.00 34.31 174 ASN A CA 1
ATOM 1371 C C . ASN A 1 174 ? 18.481 26.659 -12.291 1.00 34.31 174 ASN A C 1
ATOM 1373 O O . ASN A 1 174 ? 18.133 26.941 -13.460 1.00 34.31 174 ASN A O 1
#

Foldseek 3Di:
DDDDADPLPPVVLVVVLVQLVDVVSVVVVLVVLVVCVVVVVCVQCVSLVVNVQSLLLVLQSVCVVPPDQQAPPCSVPVDDLVPDCPDPDDPVVSCLCNGFKDWFAREEHEDADDDALVVLVVCRVSRYKYAYDGPDPDFGIKTKIFRDDPDPDGDSVRIDMDGDDRDPPPPPPD